Protein AF-A0A9W7EA44-F1 (afdb_monomer_lite)

Sequence (109 aa):
MSKPAPSTPCSAPWTCLTCTFNNSSSAFTSSCELCSTDRPSSPPPPSSAGLERDKRGYIIRVCGIAGCQYKTYQTTHMKNHKAAEHGIDVVWFAAIKTAANTRQSKHAA

pLDDT: mean 75.14, std 17.07, range [39.69, 94.38]

Secondary structure (DSSP, 8-state):
--PPP--------EE-TTT--EE-S-TT-SB-TTT-PBPP-----GGGS-EEE-TT--EEEEP-STT---EES-HHHHHHHHHHHH-TT--------------------

Foldseek 3Di:
DDDDDPDDDDLQWDADPPPRDIRGNCSPDQADPPPRHGDPPPDPDLVVPAQDADPVRQTKRADRDPPGGDIDSDPVVNVVCCCPVPVPPDDDDDDPPPDDDDDDDDDDD

Radius of gyration: 25.93 Å; chains: 1; bounding box: 53×62×73 Å

Organism: NCBI:txid1606541

Structure (mmCIF, N/CA/C/O backbone):
data_AF-A0A9W7EA44-F1
#
_entry.id   AF-A0A9W7EA44-F1
#
loop_
_atom_site.group_PDB
_atom_site.id
_atom_site.type_symbol
_atom_site.label_atom_id
_atom_site.label_alt_id
_atom_site.label_comp_id
_atom_site.label_asym_id
_atom_site.label_entity_id
_atom_site.label_seq_id
_atom_site.pdbx_PDB_ins_code
_atom_site.Cartn_x
_atom_site.Cartn_y
_atom_site.Cartn_z
_atom_site.occupancy
_atom_site.B_iso_or_equiv
_atom_site.auth_seq_id
_atom_site.auth_comp_id
_atom_site.auth_asym_id
_atom_site.auth_atom_id
_atom_site.pdbx_PDB_model_num
ATOM 1 N N . MET A 1 1 ? 33.732 -20.497 16.410 1.00 42.91 1 MET A N 1
ATOM 2 C CA . MET A 1 1 ? 33.093 -19.515 15.507 1.00 42.91 1 MET A CA 1
ATOM 3 C C . MET A 1 1 ? 31.988 -20.236 14.748 1.00 42.91 1 MET A C 1
ATOM 5 O O . MET A 1 1 ? 32.270 -20.910 13.766 1.00 42.91 1 MET A O 1
ATOM 9 N N . SER A 1 2 ? 30.757 -20.199 15.255 1.00 39.69 2 SER A N 1
ATOM 10 C CA . SER A 1 2 ? 29.627 -20.905 14.640 1.00 39.69 2 SER A CA 1
ATOM 11 C C . SER A 1 2 ? 29.095 -20.08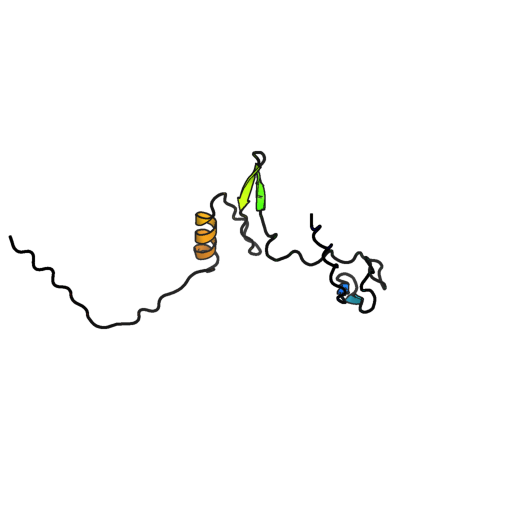7 13.463 1.00 39.69 2 SER A C 1
ATOM 13 O O . SER A 1 2 ? 28.543 -19.008 13.658 1.00 39.69 2 SER A O 1
ATOM 15 N N . LYS A 1 3 ? 29.302 -20.577 12.238 1.00 40.25 3 LYS A N 1
ATOM 16 C CA . LYS A 1 3 ? 28.646 -20.057 11.029 1.00 40.25 3 LYS A CA 1
ATOM 17 C C . LYS A 1 3 ? 27.127 -20.290 11.149 1.00 40.25 3 LYS A C 1
ATOM 19 O O . LYS A 1 3 ? 26.747 -21.419 11.460 1.00 40.25 3 LYS A O 1
ATOM 24 N N . PRO A 1 4 ? 26.256 -19.296 10.897 1.00 42.34 4 PRO A N 1
ATOM 25 C CA . PRO A 1 4 ? 24.825 -19.547 10.765 1.00 42.34 4 PRO A CA 1
ATOM 26 C C . PRO A 1 4 ? 24.556 -20.378 9.502 1.00 42.34 4 PRO A C 1
ATOM 28 O O . PRO A 1 4 ? 25.165 -20.152 8.454 1.00 42.34 4 PRO A O 1
ATOM 31 N N . ALA A 1 5 ? 23.674 -21.369 9.631 1.00 41.22 5 ALA A N 1
ATOM 32 C CA . ALA A 1 5 ? 23.239 -22.227 8.538 1.00 41.22 5 ALA A CA 1
ATOM 33 C C . ALA A 1 5 ? 22.617 -21.393 7.400 1.00 41.22 5 ALA A C 1
ATOM 35 O O . ALA A 1 5 ? 21.903 -20.427 7.686 1.00 41.22 5 ALA A O 1
ATOM 36 N N . PRO A 1 6 ? 22.837 -21.750 6.120 1.00 47.38 6 PRO A N 1
ATOM 37 C CA . PRO A 1 6 ? 22.019 -21.214 5.045 1.00 47.38 6 PRO A CA 1
ATOM 38 C C . PRO A 1 6 ? 20.585 -21.680 5.296 1.00 47.38 6 PRO A C 1
ATOM 40 O O . PRO A 1 6 ? 20.298 -22.875 5.310 1.00 47.38 6 PRO A O 1
ATOM 43 N N . SER A 1 7 ? 19.695 -20.728 5.554 1.00 43.38 7 SER A N 1
ATOM 44 C CA . SER A 1 7 ? 18.257 -20.949 5.577 1.00 43.38 7 SER A CA 1
ATOM 45 C C . SER A 1 7 ? 17.853 -21.605 4.259 1.00 43.38 7 SER A C 1
ATOM 47 O O . SER A 1 7 ? 17.868 -20.956 3.211 1.00 43.38 7 SER A O 1
ATOM 49 N N . THR A 1 8 ? 17.542 -22.896 4.321 1.00 48.00 8 THR A N 1
ATOM 50 C CA . THR A 1 8 ? 16.940 -23.673 3.243 1.00 48.00 8 THR A CA 1
ATOM 51 C C . THR A 1 8 ? 15.802 -22.859 2.615 1.00 48.00 8 THR A C 1
ATOM 53 O O . THR A 1 8 ? 14.857 -22.521 3.333 1.00 48.00 8 THR A O 1
ATOM 56 N N . PRO A 1 9 ? 15.857 -22.501 1.316 1.00 55.06 9 PRO A N 1
ATOM 57 C CA . PRO A 1 9 ? 14.708 -21.902 0.658 1.00 55.06 9 PRO A CA 1
ATOM 58 C C . PRO A 1 9 ? 13.570 -22.921 0.677 1.00 55.06 9 PRO A C 1
ATOM 60 O O . PRO A 1 9 ? 13.746 -24.080 0.302 1.00 55.06 9 PRO A O 1
ATOM 63 N N . CYS A 1 10 ? 12.424 -22.477 1.190 1.00 52.53 10 CYS A N 1
ATOM 64 C CA . CYS A 1 10 ? 11.239 -23.278 1.441 1.00 52.53 10 CYS A CA 1
ATOM 65 C C . CYS A 1 10 ? 10.916 -24.197 0.257 1.00 52.53 10 CYS A C 1
ATOM 67 O O . CYS A 1 10 ? 10.563 -23.737 -0.831 1.00 52.53 10 CYS A O 1
ATOM 69 N N . SER A 1 11 ? 10.984 -25.503 0.510 1.00 61.28 11 SER A N 1
ATOM 70 C CA . SER A 1 11 ? 10.632 -26.602 -0.395 1.00 61.28 11 SER A CA 1
ATOM 71 C C . SER A 1 11 ? 9.121 -26.693 -0.674 1.00 61.28 11 SER A C 1
ATOM 73 O O . SER A 1 11 ? 8.579 -27.783 -0.811 1.00 61.28 11 SER A O 1
ATOM 75 N N . ALA A 1 12 ? 8.420 -25.558 -0.701 1.00 70.50 12 ALA A N 1
ATOM 76 C CA . ALA A 1 12 ? 6.978 -25.499 -0.867 1.00 70.50 12 ALA A CA 1
ATOM 77 C C . ALA A 1 12 ? 6.588 -25.465 -2.359 1.00 70.50 12 ALA A C 1
ATOM 79 O O . ALA A 1 12 ? 7.273 -24.793 -3.146 1.00 70.50 12 ALA A O 1
ATOM 80 N N . PRO A 1 13 ? 5.486 -26.143 -2.735 1.00 82.62 13 PRO A N 1
ATOM 81 C CA . PRO A 1 13 ? 4.896 -26.047 -4.067 1.00 82.62 13 PRO A CA 1
ATOM 82 C C . PRO A 1 13 ? 4.502 -24.593 -4.374 1.00 82.62 13 PRO A C 1
ATOM 84 O O . PRO A 1 13 ? 4.159 -23.833 -3.465 1.00 82.62 13 PRO A O 1
ATOM 87 N N . TRP A 1 14 ? 4.562 -24.188 -5.645 1.00 84.12 14 TRP A N 1
ATOM 88 C CA . TRP A 1 14 ? 4.213 -22.826 -6.067 1.00 84.12 14 TRP A CA 1
ATOM 89 C C . TRP A 1 14 ? 3.359 -22.818 -7.334 1.00 84.12 14 TRP A C 1
ATOM 91 O O . TRP A 1 14 ? 3.548 -23.630 -8.237 1.00 84.12 14 TRP A O 1
ATOM 101 N N . THR A 1 15 ? 2.433 -21.866 -7.416 1.00 88.12 15 THR A N 1
ATOM 102 C CA . THR A 1 15 ? 1.572 -21.680 -8.590 1.00 88.12 15 THR A CA 1
ATOM 103 C C . THR A 1 15 ? 2.187 -20.644 -9.520 1.00 88.12 15 THR A C 1
ATOM 105 O O . THR A 1 15 ? 2.529 -19.540 -9.090 1.00 88.12 15 THR A O 1
ATOM 108 N N . CYS A 1 16 ? 2.324 -20.975 -10.803 1.00 89.31 16 CYS A N 1
ATOM 109 C CA . CYS A 1 16 ? 2.806 -20.035 -11.805 1.00 89.31 16 CYS A CA 1
ATOM 110 C C . CYS A 1 16 ? 1.814 -18.878 -11.993 1.00 89.31 16 CYS A C 1
ATOM 112 O O . CYS A 1 16 ? 0.647 -19.102 -12.300 1.00 89.31 16 CYS A O 1
ATOM 114 N N . LEU A 1 17 ? 2.279 -17.633 -11.864 1.00 87.31 17 LEU A N 1
ATOM 115 C CA . LEU A 1 17 ? 1.446 -16.436 -12.057 1.00 87.31 17 LEU A CA 1
ATOM 116 C C . LEU A 1 17 ? 1.086 -16.183 -13.531 1.00 87.31 17 LEU A C 1
ATOM 118 O O . LEU A 1 17 ? 0.144 -15.450 -13.808 1.00 87.31 17 LEU A O 1
ATOM 122 N N . THR A 1 18 ? 1.821 -16.786 -14.469 1.00 91.56 18 THR A N 1
ATOM 123 C CA . THR A 1 18 ? 1.614 -16.600 -15.913 1.00 91.56 18 THR A CA 1
ATOM 124 C C . THR A 1 18 ? 0.625 -17.601 -16.491 1.00 91.56 18 THR A C 1
ATOM 126 O O . THR A 1 18 ? -0.232 -17.222 -17.280 1.00 91.56 18 THR A O 1
ATOM 129 N N . CYS A 1 19 ? 0.734 -18.876 -16.110 1.00 92.62 19 CYS A N 1
ATOM 130 C CA . CYS A 1 19 ? -0.063 -19.955 -16.704 1.00 92.62 19 CYS A CA 1
ATOM 131 C C . CYS A 1 19 ? -0.889 -20.760 -15.695 1.00 92.62 19 CYS A C 1
ATOM 133 O O . CYS A 1 19 ? -1.434 -21.790 -16.069 1.00 92.62 19 CYS A O 1
ATOM 135 N N . THR A 1 20 ? -0.919 -20.340 -14.423 1.00 90.38 20 THR A N 1
ATOM 136 C CA . THR A 1 20 ? -1.624 -20.991 -13.298 1.00 90.38 20 THR A CA 1
ATOM 137 C C . THR A 1 20 ? -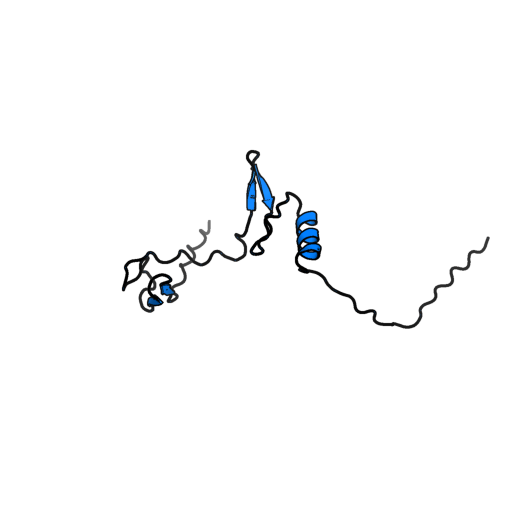1.235 -22.446 -13.014 1.00 90.38 20 THR A C 1
ATOM 139 O O . THR A 1 20 ? -1.803 -23.072 -12.119 1.00 90.38 20 THR A O 1
ATOM 142 N N . PHE A 1 21 ? -0.213 -22.974 -13.695 1.00 91.19 21 PHE A N 1
ATOM 143 C CA . PHE A 1 21 ? 0.305 -24.316 -13.465 1.00 91.19 21 PHE A CA 1
ATOM 144 C C . PHE A 1 21 ? 0.845 -24.471 -12.041 1.00 91.19 21 PHE A C 1
ATOM 146 O O . PHE A 1 21 ? 1.621 -23.643 -11.553 1.00 91.19 21 PHE A O 1
ATOM 153 N N . ASN A 1 22 ? 0.438 -25.552 -11.383 1.00 89.94 22 ASN A N 1
ATOM 154 C CA . ASN A 1 22 ? 0.857 -25.887 -10.033 1.00 89.94 22 ASN A CA 1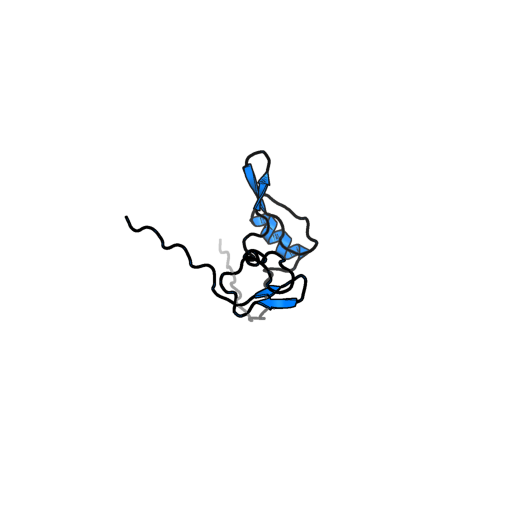
ATOM 155 C C . ASN A 1 22 ? 2.169 -26.678 -10.074 1.00 89.94 22 ASN A C 1
ATOM 157 O O . ASN A 1 22 ? 2.186 -27.870 -10.380 1.00 89.94 22 ASN A O 1
ATOM 161 N N . ASN A 1 23 ? 3.265 -26.015 -9.726 1.00 84.38 23 ASN A N 1
ATOM 162 C CA . ASN A 1 23 ? 4.592 -26.602 -9.705 1.00 84.38 23 ASN A CA 1
ATOM 163 C C . ASN A 1 23 ? 4.816 -27.310 -8.357 1.00 84.38 23 ASN A C 1
ATOM 165 O O . ASN A 1 23 ? 5.467 -26.802 -7.439 1.00 84.38 23 ASN A O 1
ATOM 169 N N . SER A 1 24 ? 4.148 -28.460 -8.204 1.00 75.19 24 SER A N 1
ATOM 170 C CA . SER A 1 24 ? 4.051 -29.179 -6.927 1.00 75.19 24 SER A CA 1
ATOM 171 C C . SER A 1 24 ? 5.249 -30.060 -6.596 1.00 75.19 24 SER A C 1
ATOM 173 O O . SER A 1 24 ? 5.644 -30.142 -5.436 1.00 75.19 24 SER A O 1
ATOM 175 N N . SER A 1 25 ? 5.852 -30.689 -7.603 1.00 69.56 25 SER A N 1
ATOM 176 C CA . SER A 1 25 ? 6.997 -31.594 -7.418 1.00 69.56 25 SER A CA 1
ATOM 177 C C . SER A 1 25 ? 8.345 -30.882 -7.563 1.00 69.56 25 SER A C 1
ATOM 179 O O . SER A 1 25 ? 9.403 -31.468 -7.347 1.00 69.56 25 SER A O 1
ATOM 181 N N . SER A 1 26 ? 8.317 -29.596 -7.904 1.00 65.12 26 SER A N 1
ATOM 182 C CA . SER A 1 26 ? 9.458 -28.836 -8.394 1.00 65.12 26 SER A CA 1
ATOM 183 C C . SER A 1 26 ? 10.059 -27.951 -7.287 1.00 65.12 26 SER A C 1
ATOM 185 O O . SER A 1 26 ? 10.260 -26.743 -7.460 1.00 65.12 26 SER A O 1
ATOM 187 N N . ALA A 1 27 ? 10.322 -28.521 -6.106 1.00 61.16 27 ALA A N 1
ATOM 188 C CA . ALA A 1 27 ? 10.830 -27.765 -4.952 1.00 61.16 27 ALA A CA 1
ATOM 189 C C . ALA A 1 27 ? 12.106 -26.954 -5.276 1.00 61.16 27 ALA A C 1
ATOM 191 O O . ALA A 1 27 ? 12.344 -25.908 -4.669 1.00 61.16 27 ALA A O 1
ATOM 192 N N . PHE A 1 28 ? 12.872 -27.407 -6.274 1.00 64.25 28 PHE A N 1
ATOM 193 C CA . PHE A 1 28 ? 14.136 -26.822 -6.726 1.00 64.25 28 PHE A CA 1
ATOM 194 C C . PHE A 1 28 ? 14.050 -26.076 -8.062 1.00 64.25 28 PHE A C 1
ATOM 196 O O . PHE A 1 28 ? 15.024 -25.440 -8.457 1.00 64.25 28 PHE A O 1
ATOM 203 N N . THR A 1 29 ? 12.916 -26.127 -8.764 1.00 73.56 29 THR A N 1
ATOM 204 C CA . THR A 1 29 ? 12.826 -25.540 -10.103 1.00 73.56 29 THR A CA 1
ATOM 205 C C . THR A 1 29 ? 12.610 -24.034 -9.987 1.00 73.56 29 THR A C 1
ATOM 207 O O . THR A 1 29 ? 11.632 -23.556 -9.404 1.00 73.56 29 THR A O 1
ATOM 210 N N . SER A 1 30 ? 13.561 -23.282 -10.540 1.00 81.50 30 SER A N 1
ATOM 211 C CA . SER A 1 30 ? 13.548 -21.820 -10.631 1.00 81.50 30 SER A CA 1
ATOM 212 C C . SER A 1 30 ? 12.631 -21.291 -11.735 1.00 81.50 30 SER A C 1
ATOM 214 O O . SER A 1 30 ? 12.512 -20.082 -11.878 1.00 81.50 30 SER A O 1
ATOM 216 N N . SER A 1 31 ? 11.975 -22.172 -12.493 1.00 87.50 31 SER A N 1
ATOM 217 C CA . SER A 1 31 ? 11.153 -21.846 -13.663 1.00 87.50 31 SER A CA 1
ATOM 218 C C . SER A 1 31 ? 9.928 -22.771 -13.746 1.00 87.50 31 SER A C 1
ATOM 220 O O . SER A 1 31 ? 9.903 -23.857 -13.167 1.00 87.50 31 SER A O 1
ATOM 222 N N . CYS A 1 32 ? 8.871 -22.338 -14.426 1.00 89.31 32 CYS A N 1
ATOM 223 C CA . CYS A 1 32 ? 7.643 -23.110 -14.590 1.00 89.31 32 CYS A CA 1
ATOM 224 C C . CYS A 1 32 ? 7.868 -24.315 -15.515 1.00 89.31 32 CYS A C 1
ATOM 226 O O . CYS A 1 32 ? 8.416 -24.153 -16.600 1.00 89.31 32 CYS A O 1
ATOM 228 N N . GLU A 1 33 ? 7.390 -25.503 -15.141 1.00 89.19 33 GLU A N 1
ATOM 229 C CA . GLU A 1 33 ? 7.536 -26.704 -15.983 1.00 89.19 33 GLU A CA 1
ATOM 230 C C . GLU A 1 33 ? 6.622 -26.709 -17.217 1.00 89.19 33 GLU A C 1
ATOM 232 O O . GLU A 1 33 ? 6.883 -27.445 -18.163 1.00 89.19 33 GLU A O 1
ATOM 237 N N . LEU A 1 34 ? 5.583 -25.865 -17.244 1.00 91.19 34 LEU A N 1
ATOM 238 C CA . LEU A 1 34 ? 4.667 -25.762 -18.383 1.00 91.19 34 LEU A CA 1
ATOM 239 C C . LEU A 1 34 ? 5.031 -24.626 -19.349 1.00 91.19 34 LEU A C 1
ATOM 241 O O . LEU A 1 34 ? 4.956 -24.800 -20.561 1.00 91.19 34 LEU A O 1
ATOM 245 N N . CYS A 1 35 ? 5.396 -23.454 -18.825 1.00 92.94 35 CYS A N 1
ATOM 246 C CA . CYS A 1 35 ? 5.613 -22.247 -19.634 1.00 92.94 35 CYS A CA 1
ATOM 247 C C . CYS A 1 35 ? 7.010 -21.632 -19.489 1.00 92.94 35 CYS A C 1
ATOM 249 O O . CYS A 1 35 ? 7.252 -20.547 -20.012 1.00 92.94 35 CYS A O 1
ATOM 251 N N . SER A 1 36 ? 7.907 -22.274 -18.735 1.00 90.50 36 SER A N 1
ATOM 252 C CA . SER A 1 36 ? 9.290 -21.833 -18.488 1.00 90.50 36 SER A CA 1
ATOM 253 C C . SER A 1 36 ? 9.453 -20.455 -17.836 1.00 90.50 36 SER A C 1
ATOM 255 O O . SER A 1 36 ? 10.578 -20.001 -17.669 1.00 90.50 36 SER A O 1
ATOM 257 N N . THR A 1 37 ? 8.372 -19.796 -17.404 1.00 89.31 37 THR A N 1
ATOM 258 C CA . THR A 1 37 ? 8.455 -18.515 -16.689 1.00 89.31 37 THR A CA 1
ATOM 259 C C . THR A 1 37 ? 9.179 -18.674 -15.362 1.00 89.31 37 THR A C 1
ATOM 261 O O . THR A 1 37 ? 8.892 -19.609 -14.615 1.00 89.31 37 THR A O 1
ATOM 264 N N . ASP A 1 38 ? 10.066 -17.738 -15.040 1.00 89.06 38 ASP A N 1
ATOM 265 C CA . ASP A 1 38 ? 10.782 -17.725 -13.772 1.00 89.06 38 ASP A CA 1
ATOM 266 C C . ASP A 1 38 ? 9.839 -17.747 -12.564 1.00 89.06 38 ASP A C 1
ATOM 268 O O . ASP A 1 38 ? 8.807 -17.069 -12.507 1.00 89.06 38 ASP A O 1
ATOM 272 N N . ARG A 1 39 ? 10.212 -18.557 -11.572 1.00 85.69 39 ARG A N 1
ATOM 273 C CA . ARG A 1 39 ? 9.551 -18.612 -10.275 1.00 85.69 39 ARG A CA 1
ATOM 274 C C . ARG A 1 39 ? 9.661 -17.226 -9.647 1.00 85.69 39 ARG A C 1
ATOM 276 O O . ARG A 1 39 ? 10.781 -16.728 -9.518 1.00 85.69 39 ARG A O 1
ATOM 283 N N . PRO A 1 40 ? 8.551 -16.617 -9.194 1.00 76.38 40 PRO A N 1
ATOM 284 C CA . PRO A 1 40 ? 8.651 -15.395 -8.420 1.00 76.38 40 PRO A CA 1
ATOM 285 C C . PRO A 1 40 ? 9.508 -15.704 -7.191 1.00 76.38 40 PRO A C 1
A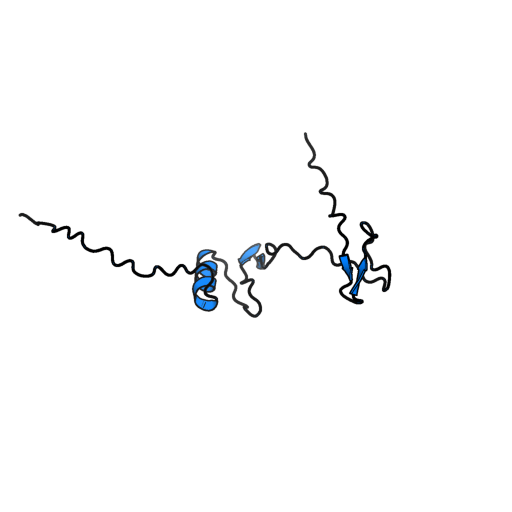TOM 287 O O . PRO A 1 40 ? 9.161 -16.562 -6.373 1.00 76.38 40 PRO A O 1
ATOM 290 N N . SER A 1 41 ? 10.662 -15.045 -7.089 1.00 68.81 41 SER A N 1
ATOM 291 C CA . SER A 1 41 ? 11.442 -14.988 -5.859 1.00 68.81 41 SER A CA 1
ATOM 292 C C . SER A 1 41 ? 10.465 -14.526 -4.788 1.00 68.81 41 SER A C 1
ATOM 294 O O . SER A 1 41 ? 9.908 -13.450 -4.954 1.00 68.81 41 SER A O 1
ATOM 296 N N . SER A 1 42 ? 10.172 -15.412 -3.822 1.00 63.72 42 SER A N 1
ATOM 297 C CA . SER A 1 42 ? 9.184 -15.316 -2.728 1.00 63.72 42 SER A CA 1
ATOM 298 C C . SER A 1 42 ? 8.460 -13.971 -2.605 1.00 63.72 42 SER A C 1
ATOM 300 O O . SER A 1 42 ? 9.154 -12.954 -2.562 1.00 63.72 42 SER A O 1
ATOM 302 N N . PRO A 1 43 ? 7.123 -13.926 -2.393 1.00 54.75 43 PRO A N 1
ATOM 303 C CA . PRO A 1 43 ? 6.457 -12.664 -2.079 1.00 54.75 43 PRO A CA 1
ATOM 304 C C . PRO A 1 43 ? 7.283 -11.933 -1.013 1.00 54.75 43 PRO A C 1
ATOM 306 O O . PRO A 1 43 ? 7.652 -12.565 -0.010 1.00 54.75 43 PRO A O 1
ATOM 309 N N . PRO A 1 44 ? 7.693 -10.677 -1.270 1.00 46.56 44 PRO A N 1
ATOM 310 C CA . PRO A 1 44 ? 8.509 -9.948 -0.322 1.00 46.56 44 PRO A CA 1
ATOM 311 C C . PRO A 1 44 ? 7.787 -9.986 1.026 1.00 46.56 44 PRO A C 1
ATOM 313 O O . PRO A 1 44 ? 6.553 -9.880 1.049 1.00 46.56 44 PRO A O 1
ATOM 316 N N . PRO A 1 45 ? 8.501 -10.164 2.152 1.00 46.66 45 PRO A N 1
ATOM 317 C CA . PRO A 1 45 ? 7.859 -10.009 3.444 1.00 46.66 45 PRO A CA 1
ATOM 318 C C . PRO A 1 45 ? 7.131 -8.656 3.442 1.00 46.66 45 PRO A C 1
ATOM 320 O O . PRO A 1 45 ? 7.667 -7.685 2.892 1.00 46.66 45 PRO A O 1
ATOM 323 N N . PRO A 1 46 ? 5.955 -8.528 4.083 1.00 47.12 46 PRO A N 1
ATOM 324 C CA . PRO A 1 46 ? 5.258 -7.241 4.176 1.00 47.12 46 PRO A CA 1
ATOM 325 C C . PRO A 1 46 ? 6.133 -6.130 4.801 1.00 47.12 46 PRO A C 1
ATOM 327 O O . PRO A 1 46 ? 5.784 -4.954 4.769 1.00 47.12 46 PRO A O 1
ATOM 330 N N . SER A 1 47 ? 7.295 -6.488 5.354 1.00 47.97 47 SER A N 1
ATOM 331 C CA . SER A 1 47 ? 8.277 -5.613 5.986 1.00 47.97 47 SER A CA 1
ATOM 332 C C . SER A 1 47 ? 9.314 -4.970 5.055 1.00 47.97 47 SER A C 1
ATOM 334 O O . SER A 1 47 ? 10.005 -4.067 5.515 1.00 47.97 47 SER A O 1
ATOM 336 N N . SER A 1 48 ? 9.448 -5.364 3.780 1.00 48.97 48 SER A N 1
ATOM 337 C CA . SER A 1 48 ? 10.301 -4.616 2.829 1.00 48.97 48 SER A CA 1
ATOM 338 C C . SER A 1 48 ? 9.551 -3.503 2.089 1.00 48.97 48 SER A C 1
ATOM 340 O O . SER A 1 48 ? 10.099 -2.880 1.180 1.00 48.97 48 SER A O 1
ATOM 342 N N . ALA A 1 49 ? 8.315 -3.205 2.498 1.00 50.50 49 ALA A N 1
ATOM 343 C CA . ALA A 1 49 ? 7.597 -2.019 2.058 1.00 50.50 49 ALA A CA 1
ATOM 344 C C . ALA A 1 49 ? 8.300 -0.741 2.563 1.00 50.50 49 ALA A C 1
ATOM 346 O O . ALA A 1 49 ? 8.136 -0.321 3.707 1.00 50.50 49 ALA A O 1
ATOM 347 N N . GLY A 1 50 ? 9.060 -0.105 1.669 1.00 53.00 50 GLY A N 1
ATOM 348 C CA . GLY A 1 50 ? 9.137 1.355 1.625 1.00 53.00 50 GLY A CA 1
ATOM 349 C C . GLY A 1 50 ? 10.170 2.037 2.519 1.00 53.00 50 GLY A C 1
ATOM 350 O O . GLY A 1 50 ? 9.856 3.075 3.103 1.00 53.00 50 GLY A O 1
ATOM 351 N N . LEU A 1 51 ? 11.392 1.506 2.614 1.00 62.25 51 LEU A N 1
ATOM 352 C CA . LEU A 1 51 ? 12.535 2.297 3.085 1.00 62.25 51 LEU A CA 1
ATOM 353 C C . LEU A 1 51 ? 13.377 2.746 1.886 1.00 62.25 51 LEU A C 1
ATOM 355 O O . LEU A 1 51 ? 14.366 2.108 1.527 1.00 62.25 51 LEU A O 1
ATOM 359 N N . GLU A 1 52 ? 12.959 3.835 1.245 1.00 75.56 52 GLU A N 1
ATOM 360 C CA . GLU A 1 52 ? 13.789 4.505 0.240 1.00 75.56 52 GLU A CA 1
ATOM 361 C C . GLU A 1 52 ? 14.942 5.244 0.944 1.00 75.56 52 GLU A C 1
ATOM 363 O O . GLU A 1 52 ? 14.798 5.700 2.079 1.00 75.56 52 GLU A O 1
ATOM 368 N N . ARG A 1 53 ? 16.107 5.372 0.297 1.00 83.25 53 ARG A N 1
ATOM 369 C CA . ARG A 1 53 ? 17.202 6.233 0.778 1.00 83.25 53 ARG A CA 1
ATOM 370 C C . ARG A 1 53 ? 17.300 7.460 -0.114 1.00 83.25 53 ARG A C 1
ATOM 372 O O . ARG A 1 53 ? 17.304 7.324 -1.335 1.00 83.25 53 ARG A O 1
ATOM 379 N N . ASP A 1 54 ? 17.374 8.646 0.482 1.00 85.44 54 ASP A N 1
ATOM 380 C CA . ASP A 1 54 ? 17.609 9.875 -0.278 1.00 85.44 54 ASP A CA 1
ATOM 381 C C . ASP A 1 54 ? 19.074 9.951 -0.768 1.00 85.44 54 ASP A C 1
ATOM 383 O O . ASP A 1 54 ? 19.920 9.145 -0.377 1.00 85.44 54 ASP A O 1
ATOM 387 N N . LYS A 1 55 ? 19.406 10.939 -1.610 1.00 86.62 55 LYS A N 1
ATOM 388 C CA . LYS A 1 55 ? 20.771 11.141 -2.141 1.00 86.62 55 LYS A CA 1
ATOM 389 C C . LYS A 1 55 ? 21.828 11.378 -1.048 1.00 86.62 55 LYS A C 1
ATOM 391 O O . LYS A 1 55 ? 23.011 11.186 -1.297 1.00 86.62 55 LYS A O 1
ATOM 396 N N . ARG A 1 56 ? 21.408 11.794 0.148 1.00 87.94 56 ARG A N 1
ATOM 397 C CA . ARG A 1 56 ? 22.226 11.999 1.353 1.00 87.94 56 ARG A CA 1
ATOM 398 C C . ARG A 1 56 ? 22.274 10.759 2.254 1.00 87.94 56 ARG A C 1
ATOM 400 O O . ARG A 1 56 ? 22.931 10.789 3.289 1.00 87.94 56 ARG A O 1
ATOM 407 N N . GLY A 1 57 ? 21.599 9.675 1.873 1.00 85.44 57 GLY A N 1
ATOM 408 C CA . GLY A 1 57 ? 21.582 8.410 2.603 1.00 85.44 57 GLY A CA 1
ATOM 409 C C . GLY A 1 57 ? 20.596 8.353 3.771 1.00 85.44 57 GLY A C 1
ATOM 410 O O . GLY A 1 57 ? 20.611 7.371 4.514 1.00 85.44 57 GLY A O 1
ATOM 411 N N . TYR A 1 58 ? 19.728 9.351 3.947 1.00 87.94 58 TYR A N 1
ATOM 412 C CA . TYR A 1 58 ? 18.719 9.330 4.996 1.00 87.94 58 TYR A CA 1
ATOM 413 C C . TYR A 1 58 ? 17.579 8.367 4.637 1.00 87.94 58 TYR A C 1
ATOM 415 O O . TYR A 1 58 ? 17.153 8.258 3.486 1.00 87.94 58 TYR A O 1
ATOM 423 N N . ILE A 1 59 ? 17.064 7.675 5.655 1.00 88.19 59 ILE A N 1
ATOM 424 C CA . ILE A 1 59 ? 15.971 6.708 5.533 1.00 88.19 59 ILE A CA 1
ATOM 425 C C . ILE A 1 59 ? 14.630 7.434 5.360 1.00 88.19 59 ILE A C 1
ATOM 427 O O . ILE A 1 59 ? 14.098 8.027 6.297 1.00 88.19 59 ILE A O 1
ATOM 431 N N . ILE A 1 60 ? 14.039 7.335 4.177 1.00 91.19 60 ILE A N 1
ATOM 432 C CA . ILE A 1 60 ? 12.680 7.783 3.883 1.00 91.19 60 ILE A CA 1
ATOM 433 C C . ILE A 1 60 ? 11.720 6.643 4.208 1.00 91.19 60 ILE A C 1
ATOM 435 O O . ILE A 1 60 ? 11.859 5.534 3.701 1.00 91.19 60 ILE A O 1
ATOM 439 N N . ARG A 1 61 ? 10.708 6.922 5.026 1.00 90.94 61 ARG A N 1
ATOM 440 C CA . ARG A 1 61 ? 9.609 5.997 5.308 1.00 90.94 61 ARG A CA 1
ATOM 441 C C . ARG A 1 61 ? 8.458 6.321 4.370 1.00 90.94 61 ARG A C 1
ATOM 443 O O . ARG A 1 61 ? 7.929 7.431 4.426 1.00 90.94 61 ARG A O 1
ATOM 450 N N . VAL A 1 62 ? 8.061 5.361 3.545 1.00 91.50 62 VAL A N 1
ATOM 451 C CA . VAL A 1 62 ? 6.928 5.483 2.617 1.00 91.50 62 VAL A CA 1
ATOM 452 C C . VAL A 1 62 ? 5.696 4.805 3.214 1.00 91.50 62 VAL A C 1
ATOM 454 O O . VAL A 1 62 ? 5.807 3.800 3.923 1.00 91.50 62 VAL A O 1
ATOM 457 N N . CYS A 1 63 ? 4.513 5.373 2.984 1.00 90.69 63 CYS A N 1
ATOM 458 C CA . CYS A 1 63 ? 3.269 4.728 3.373 1.00 90.69 63 CYS A CA 1
ATOM 459 C C . CYS A 1 63 ? 3.046 3.483 2.501 1.00 90.69 63 CYS A C 1
ATOM 461 O O . CYS A 1 63 ? 3.029 3.563 1.281 1.00 90.69 63 CYS A O 1
ATOM 463 N N . GLY A 1 64 ? 2.892 2.316 3.127 1.00 86.88 64 GLY A N 1
ATOM 464 C CA . GLY A 1 64 ? 2.750 1.034 2.425 1.00 86.88 64 GLY A CA 1
ATOM 465 C C . GLY A 1 64 ? 1.327 0.703 1.969 1.00 86.88 64 GLY A C 1
ATOM 466 O O . GLY A 1 64 ? 1.050 -0.457 1.683 1.00 86.88 64 GLY A O 1
ATOM 467 N N . ILE A 1 65 ? 0.408 1.671 1.971 1.00 86.44 65 ILE A N 1
ATOM 468 C CA . ILE A 1 65 ? -0.993 1.448 1.594 1.00 86.44 65 ILE A CA 1
ATOM 469 C C . ILE A 1 65 ? -1.167 1.732 0.110 1.00 86.44 65 ILE A C 1
ATOM 471 O O . ILE A 1 65 ? -0.689 2.749 -0.392 1.00 86.44 65 ILE A O 1
ATOM 475 N N . ALA A 1 66 ? -1.868 0.834 -0.585 1.00 85.12 66 ALA A N 1
ATOM 476 C CA . ALA A 1 66 ? -2.132 0.958 -2.011 1.00 85.12 66 ALA A CA 1
ATOM 477 C C . ALA A 1 66 ? -2.744 2.331 -2.344 1.00 85.12 66 ALA A C 1
ATOM 479 O O . ALA A 1 66 ? -3.754 2.730 -1.768 1.00 85.12 66 ALA A O 1
ATOM 480 N N . GLY A 1 67 ? -2.102 3.060 -3.260 1.00 86.94 67 GLY A N 1
ATOM 481 C CA . GLY A 1 67 ? -2.525 4.399 -3.680 1.00 86.94 67 GLY A CA 1
ATOM 482 C C . GLY A 1 67 ? -2.043 5.555 -2.793 1.00 86.94 67 GLY A C 1
ATOM 483 O O . GLY A 1 67 ? -2.225 6.710 -3.174 1.00 86.94 67 GLY A O 1
ATOM 484 N N . CYS A 1 68 ? -1.386 5.295 -1.656 1.00 89.19 68 CYS A N 1
ATOM 485 C CA . CYS A 1 68 ? -0.837 6.348 -0.804 1.00 89.19 68 CYS A CA 1
ATOM 486 C C . CYS A 1 68 ? 0.628 6.655 -1.147 1.00 89.19 68 CYS A C 1
ATOM 488 O O . CYS A 1 68 ? 1.515 5.825 -0.974 1.00 89.19 68 CYS A O 1
ATOM 490 N N . GLN A 1 69 ? 0.890 7.885 -1.596 1.00 91.88 69 GLN A N 1
ATOM 491 C CA . GLN A 1 69 ? 2.231 8.356 -1.977 1.00 91.88 69 GLN A CA 1
ATOM 492 C C . GLN A 1 69 ? 2.936 9.141 -0.856 1.00 91.88 69 GLN A C 1
ATOM 494 O O . GLN A 1 69 ? 3.980 9.759 -1.079 1.00 91.88 69 GLN A O 1
ATOM 499 N N . TYR A 1 70 ? 2.363 9.161 0.351 1.00 92.75 70 TYR A N 1
ATOM 500 C CA . TYR A 1 70 ? 2.930 9.906 1.468 1.00 92.75 70 TYR A CA 1
ATOM 501 C C . TYR A 1 70 ? 4.265 9.304 1.907 1.00 92.75 70 TYR A C 1
ATOM 503 O O . TYR A 1 70 ? 4.395 8.095 2.116 1.00 92.75 70 TYR A O 1
ATOM 511 N N . LYS A 1 71 ? 5.260 10.169 2.099 1.00 93.44 71 LYS A N 1
ATOM 512 C CA . LYS A 1 71 ? 6.582 9.788 2.587 1.00 93.44 71 LYS A CA 1
ATOM 513 C C . LYS A 1 71 ? 7.106 10.806 3.580 1.00 93.44 71 LYS A C 1
ATOM 515 O O . LYS A 1 71 ? 6.885 12.006 3.442 1.00 93.44 71 LYS A O 1
ATOM 520 N N . THR A 1 72 ? 7.809 10.323 4.591 1.00 93.50 72 THR A N 1
ATOM 521 C CA . THR A 1 72 ? 8.382 11.169 5.632 1.00 93.50 72 THR A CA 1
ATOM 522 C C . THR A 1 72 ? 9.644 10.552 6.195 1.00 93.50 72 THR A C 1
ATOM 524 O O . THR A 1 72 ? 9.865 9.345 6.164 1.00 93.50 72 THR A O 1
ATOM 527 N N . TYR A 1 73 ? 10.476 11.412 6.748 1.00 92.62 73 TYR A N 1
ATOM 528 C CA . TYR A 1 73 ? 11.682 11.042 7.459 1.00 92.62 73 TYR A CA 1
ATOM 529 C C . TYR A 1 73 ? 11.390 10.610 8.905 1.00 92.62 73 TYR A C 1
ATOM 531 O O . TYR A 1 73 ? 12.098 9.788 9.484 1.00 92.62 73 TYR A O 1
ATOM 539 N N . GLN A 1 74 ? 10.294 11.110 9.483 1.00 91.81 74 GLN A N 1
ATOM 540 C CA . GLN A 1 74 ? 9.974 10.921 10.894 1.00 91.81 74 GLN A CA 1
ATOM 541 C C . GLN A 1 74 ? 8.974 9.786 11.122 1.00 91.81 74 GLN A C 1
ATOM 543 O O . GLN A 1 74 ? 7.927 9.699 10.479 1.00 91.81 74 GLN A O 1
ATOM 548 N N . THR A 1 75 ? 9.255 8.946 12.116 1.00 90.75 75 THR A N 1
ATOM 549 C CA . THR A 1 75 ? 8.356 7.865 12.549 1.00 90.75 75 THR A CA 1
ATOM 550 C C . THR A 1 75 ? 7.032 8.399 13.080 1.00 90.75 75 THR A C 1
ATOM 552 O O . THR A 1 75 ? 5.983 7.869 12.724 1.00 90.75 75 THR A O 1
ATOM 555 N N . THR A 1 76 ? 7.064 9.457 13.890 1.00 92.44 76 THR A N 1
ATOM 556 C CA . THR A 1 76 ? 5.868 10.077 14.477 1.00 92.44 76 THR A CA 1
ATOM 557 C C . THR A 1 76 ? 4.915 10.580 13.400 1.00 92.44 76 THR A C 1
ATOM 559 O O . THR A 1 76 ? 3.721 10.315 13.459 1.00 92.44 76 THR A O 1
ATOM 562 N N . HIS A 1 77 ? 5.448 11.222 12.358 1.00 93.69 77 HIS A N 1
ATOM 563 C CA . HIS A 1 77 ? 4.637 11.706 11.242 1.00 93.69 77 HIS A CA 1
ATOM 564 C C . HIS A 1 77 ? 4.003 10.546 10.472 1.00 93.69 77 HIS A C 1
ATOM 566 O O . HIS A 1 77 ? 2.846 10.639 10.087 1.00 93.69 77 HIS A O 1
ATOM 572 N N . MET A 1 78 ? 4.724 9.432 10.296 1.00 93.50 78 MET A N 1
ATOM 573 C CA . MET A 1 78 ? 4.171 8.245 9.642 1.00 93.50 78 MET A CA 1
ATOM 574 C C . MET A 1 78 ? 3.047 7.607 10.468 1.00 93.50 78 MET A C 1
ATOM 576 O O . MET A 1 78 ? 2.040 7.194 9.901 1.00 93.50 78 MET A O 1
ATOM 580 N N . LYS A 1 79 ? 3.192 7.537 11.797 1.00 91.12 79 LYS A N 1
ATOM 581 C CA . LYS A 1 79 ? 2.126 7.045 12.687 1.00 91.12 79 LYS A CA 1
ATOM 582 C C . LYS A 1 79 ? 0.888 7.935 12.606 1.00 91.12 79 LYS A C 1
ATOM 584 O O . LYS A 1 79 ? -0.201 7.434 12.356 1.00 91.12 79 LYS A O 1
ATOM 589 N N . ASN A 1 80 ? 1.077 9.248 12.722 1.00 92.62 80 ASN A N 1
ATOM 590 C CA . ASN A 1 80 ? -0.021 10.210 12.659 1.00 92.62 80 ASN A CA 1
ATOM 591 C C . ASN A 1 80 ? -0.718 10.192 11.294 1.00 92.62 80 ASN A C 1
ATOM 593 O O . ASN A 1 80 ? -1.939 10.190 11.241 1.00 92.62 80 ASN A O 1
ATOM 597 N N . HIS A 1 81 ? 0.041 10.116 10.199 1.00 94.38 81 HIS A N 1
ATOM 598 C CA . HIS A 1 81 ? -0.504 9.975 8.850 1.00 94.38 81 HIS A CA 1
ATOM 599 C C . HIS A 1 81 ? -1.359 8.708 8.711 1.00 94.38 81 HIS A C 1
ATOM 601 O O . HIS A 1 81 ? -2.476 8.773 8.212 1.00 94.38 81 HIS A O 1
ATOM 607 N N . LYS A 1 82 ? -0.865 7.562 9.196 1.00 92.50 82 LYS A N 1
ATOM 608 C CA . LYS A 1 82 ? -1.607 6.294 9.160 1.00 92.50 82 LYS A CA 1
ATOM 609 C C . LYS A 1 82 ? -2.895 6.337 9.984 1.00 92.50 82 LYS A C 1
ATOM 611 O O . LYS A 1 82 ? -3.899 5.784 9.547 1.00 92.50 82 LYS A O 1
ATOM 616 N N . ALA A 1 83 ? -2.884 7.013 11.127 1.00 91.75 83 ALA A N 1
ATOM 617 C CA . ALA A 1 83 ? -4.086 7.226 11.923 1.00 91.75 83 ALA A CA 1
ATOM 618 C C . ALA A 1 83 ? -5.082 8.166 11.220 1.00 91.75 83 ALA A C 1
ATOM 620 O O . ALA A 1 83 ? -6.265 7.849 11.142 1.00 91.75 83 ALA A O 1
ATOM 621 N N . ALA A 1 84 ? -4.603 9.289 10.677 1.00 91.88 84 ALA A N 1
ATOM 622 C CA . ALA A 1 84 ? -5.444 10.338 10.099 1.00 91.88 84 ALA A CA 1
ATOM 623 C C . ALA A 1 84 ? -6.038 9.963 8.733 1.00 91.88 84 ALA A C 1
ATOM 625 O O . ALA A 1 84 ? -7.238 10.100 8.528 1.00 91.88 84 ALA A O 1
ATOM 626 N N . GLU A 1 85 ? -5.213 9.461 7.813 1.00 92.25 85 GLU A N 1
ATOM 627 C CA . GLU A 1 85 ? -5.619 9.197 6.425 1.00 92.25 85 GLU A CA 1
ATOM 628 C C . GLU A 1 85 ? -6.150 7.774 6.224 1.00 92.25 85 GLU A C 1
ATOM 630 O O . GLU A 1 85 ? -6.823 7.482 5.235 1.00 92.25 85 GLU A O 1
ATOM 635 N N . HIS A 1 86 ? -5.805 6.854 7.131 1.00 92.19 86 HIS A N 1
ATOM 636 C CA . HIS A 1 86 ? -6.052 5.423 6.939 1.00 92.19 86 HIS A CA 1
ATOM 637 C C . HIS A 1 86 ? -6.719 4.737 8.133 1.00 92.19 86 HIS A C 1
ATOM 639 O O . HIS A 1 86 ? -7.034 3.552 8.040 1.00 92.19 86 HIS A O 1
ATOM 645 N N . GLY A 1 87 ? -6.930 5.440 9.251 1.00 87.81 87 GLY A N 1
ATOM 646 C CA . GLY A 1 87 ? -7.553 4.870 10.448 1.00 87.81 87 GLY A CA 1
ATOM 647 C C . GLY A 1 87 ? -6.779 3.702 11.071 1.00 87.81 87 GLY A C 1
ATOM 648 O O . GLY A 1 87 ? -7.345 2.941 11.852 1.00 87.81 87 GLY A O 1
ATOM 649 N N . ILE A 1 88 ? -5.500 3.525 10.729 1.00 87.44 88 ILE A N 1
ATOM 650 C CA . ILE A 1 88 ? -4.665 2.448 11.271 1.00 87.44 88 ILE A CA 1
ATOM 651 C C . ILE A 1 88 ? -4.137 2.870 12.640 1.00 87.44 88 ILE A C 1
ATOM 653 O O . ILE A 1 88 ? -3.680 3.999 12.801 1.00 87.44 88 ILE A O 1
ATOM 657 N N . ASP A 1 89 ? -4.128 1.933 13.592 1.00 77.38 89 ASP A N 1
ATOM 658 C CA . ASP A 1 89 ? -3.624 2.136 14.963 1.00 77.38 89 ASP A CA 1
ATOM 659 C C . ASP A 1 89 ? -4.473 3.120 15.799 1.00 77.38 89 ASP A C 1
ATOM 661 O O . ASP A 1 89 ? -4.030 3.623 16.828 1.00 77.38 89 ASP A O 1
ATOM 665 N N . VAL A 1 90 ? -5.718 3.395 15.381 1.00 78.25 90 VAL A N 1
ATOM 666 C CA . VAL A 1 90 ? -6.655 4.243 16.135 1.00 78.25 90 VAL A CA 1
ATOM 667 C C . VAL A 1 90 ? -7.471 3.387 17.102 1.00 78.25 90 VAL A C 1
ATOM 669 O O . VAL A 1 90 ? -8.314 2.592 16.688 1.00 78.25 90 VAL A O 1
ATOM 672 N N . VAL A 1 91 ? -7.255 3.576 18.406 1.00 78.31 91 VAL A N 1
ATOM 673 C CA . VAL A 1 91 ? -8.088 2.980 19.460 1.00 78.31 91 VAL A CA 1
ATOM 674 C C . VAL A 1 91 ? -9.116 4.008 19.926 1.00 78.31 91 VAL A C 1
ATOM 676 O O . VAL A 1 91 ? -8.770 5.015 20.543 1.00 78.31 91 VAL A O 1
ATOM 679 N N . TRP A 1 92 ? -10.393 3.747 19.646 1.00 71.75 92 TRP A N 1
ATOM 680 C CA . TRP A 1 92 ? -11.503 4.554 20.149 1.00 71.75 92 TRP A CA 1
ATOM 681 C C . TRP A 1 92 ? -11.914 4.063 21.535 1.00 71.75 92 TRP A C 1
ATOM 683 O O . TRP A 1 92 ? -12.483 2.981 21.681 1.00 71.75 92 TRP A O 1
ATOM 693 N N . PHE A 1 93 ? -11.657 4.865 22.566 1.00 73.75 93 PHE A N 1
ATOM 694 C CA . PHE A 1 93 ? -12.186 4.597 23.898 1.00 73.75 93 PHE A CA 1
ATOM 695 C C . PHE A 1 93 ? -13.646 5.045 23.952 1.00 73.75 93 PHE A C 1
ATOM 697 O O . PHE A 1 93 ? -13.946 6.230 24.101 1.00 73.75 93 PHE A O 1
ATOM 704 N N . ALA A 1 94 ? -14.569 4.090 23.821 1.00 73.31 94 ALA A N 1
ATOM 705 C CA . ALA A 1 94 ? -15.960 4.326 24.174 1.00 73.31 94 ALA A CA 1
ATOM 706 C C . ALA A 1 94 ? -16.009 4.706 25.659 1.00 73.31 94 ALA A C 1
ATOM 708 O O . ALA A 1 94 ? -15.481 3.980 26.503 1.00 73.31 94 ALA A O 1
ATOM 709 N N . ALA A 1 95 ? -16.597 5.864 25.965 1.00 69.19 95 ALA A N 1
ATOM 710 C CA . ALA A 1 95 ? -16.698 6.375 27.322 1.00 69.19 95 ALA A CA 1
ATOM 711 C C . ALA A 1 95 ? -17.413 5.353 28.215 1.00 69.19 95 ALA A C 1
ATOM 713 O O . ALA A 1 95 ? -18.643 5.260 28.230 1.00 69.19 95 ALA A O 1
ATOM 714 N N . ILE A 1 96 ? -16.636 4.595 28.985 1.00 69.88 96 ILE A N 1
ATOM 715 C CA . ILE A 1 96 ? -17.156 3.876 30.135 1.00 69.88 96 ILE A CA 1
ATOM 716 C C . ILE A 1 96 ? -17.551 4.984 31.105 1.00 69.88 96 ILE A C 1
ATOM 718 O O . ILE A 1 96 ? -16.690 5.672 31.651 1.00 69.88 96 ILE A O 1
ATOM 722 N N . LYS A 1 97 ? -18.856 5.225 31.258 1.00 62.31 97 LYS A N 1
ATOM 723 C CA . LYS A 1 97 ? -19.393 6.139 32.270 1.00 62.31 97 LYS A CA 1
ATOM 724 C C . LYS A 1 97 ? -19.119 5.540 33.651 1.00 62.31 97 LYS A C 1
ATOM 726 O O . LYS A 1 97 ? -20.024 5.022 34.296 1.00 62.31 97 LYS A O 1
ATOM 731 N N . THR A 1 98 ? -17.873 5.555 34.109 1.00 60.09 98 THR A N 1
ATOM 732 C CA . THR A 1 98 ? -17.573 5.257 35.504 1.00 60.09 98 THR A CA 1
ATOM 733 C C . THR A 1 98 ? -17.990 6.471 36.313 1.00 60.09 98 THR A C 1
ATOM 735 O O . THR A 1 98 ? -17.388 7.542 36.218 1.00 60.09 98 THR A O 1
ATOM 738 N N . ALA A 1 99 ? -19.082 6.309 37.053 1.00 60.97 99 ALA A N 1
ATOM 739 C CA . ALA A 1 99 ? -19.559 7.284 38.008 1.00 60.97 99 ALA A CA 1
ATOM 740 C C . ALA A 1 99 ? -18.459 7.642 39.025 1.00 60.97 99 ALA A C 1
ATOM 742 O O . ALA A 1 99 ? -17.808 6.762 39.579 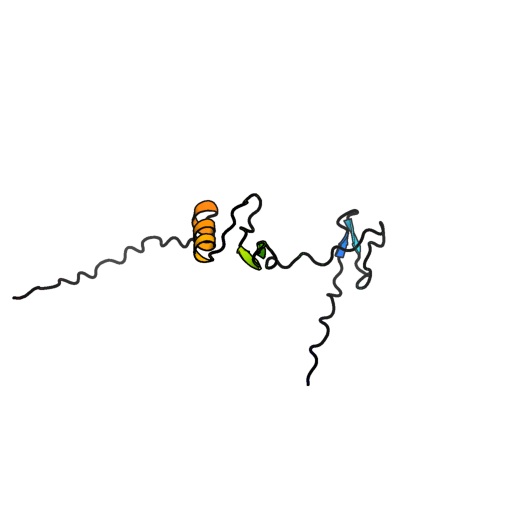1.00 60.97 99 ALA A O 1
ATOM 743 N N . ALA A 1 100 ? -18.325 8.948 39.262 1.00 63.97 100 ALA A N 1
ATOM 744 C CA . ALA A 1 100 ? -17.847 9.598 40.480 1.00 63.97 100 ALA A CA 1
ATOM 745 C C . ALA A 1 100 ? -16.477 9.186 41.065 1.00 63.97 100 ALA A C 1
ATOM 747 O O . ALA A 1 100 ? -16.345 8.205 41.790 1.00 63.97 100 ALA A O 1
ATOM 748 N N . ASN A 1 101 ? -15.502 10.093 40.953 1.00 61.66 101 ASN A N 1
ATOM 749 C CA . ASN A 1 101 ? -14.635 10.397 42.095 1.00 61.66 101 ASN A CA 1
ATOM 750 C C . ASN A 1 101 ? -14.287 11.893 42.110 1.00 61.66 101 ASN A C 1
ATOM 752 O O . ASN A 1 101 ? -13.342 12.352 41.471 1.00 61.66 101 ASN A O 1
ATOM 756 N N . THR A 1 102 ? -15.111 12.667 42.813 1.00 60.09 102 THR A N 1
ATOM 757 C CA . THR A 1 102 ? -14.890 14.085 43.095 1.00 60.09 102 THR A CA 1
ATOM 758 C C . THR A 1 102 ? -13.750 14.208 44.109 1.00 60.09 102 THR A C 1
ATOM 760 O O . THR A 1 102 ? -13.943 13.937 45.291 1.00 60.09 102 THR A O 1
ATOM 763 N N . ARG A 1 103 ? -12.561 14.656 43.690 1.00 57.69 103 ARG A N 1
ATOM 764 C CA . ARG A 1 103 ? -11.558 15.184 44.629 1.00 57.69 103 ARG A CA 1
ATOM 765 C C . ARG A 1 103 ? -11.784 16.685 44.784 1.00 57.69 103 ARG A C 1
ATOM 767 O O . ARG A 1 103 ? -11.373 17.473 43.942 1.00 57.69 103 ARG A O 1
ATOM 774 N N . GLN A 1 104 ? -12.477 17.067 45.856 1.00 61.19 104 GLN A N 1
ATOM 775 C CA . GLN A 1 104 ? -12.498 18.447 46.341 1.00 61.19 104 GLN A CA 1
ATOM 776 C C . GLN A 1 104 ? -11.096 18.812 46.846 1.00 61.19 104 GLN A C 1
ATOM 778 O O . GLN A 1 104 ? -10.663 18.315 47.885 1.00 61.19 104 GLN A O 1
ATOM 783 N N . SER A 1 105 ? -10.395 19.694 46.138 1.00 57.34 105 SER A N 1
ATOM 784 C CA . SER A 1 105 ? -9.206 20.364 46.670 1.00 57.34 105 SER A CA 1
ATOM 785 C C . SER A 1 105 ? -9.66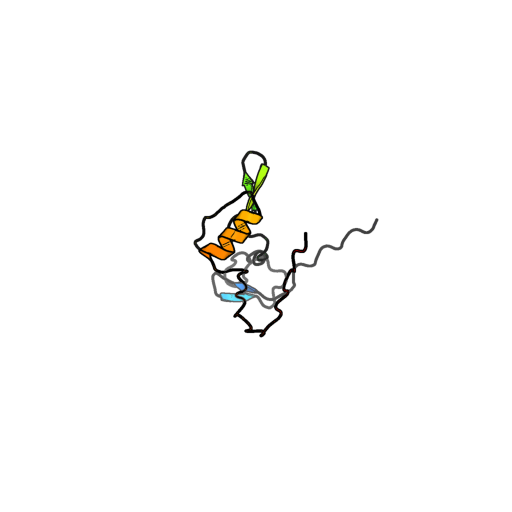1 21.542 47.530 1.00 57.34 105 SER A C 1
ATOM 787 O O . SER A 1 105 ? -10.041 22.590 47.013 1.00 57.34 105 SER A O 1
ATOM 789 N N . LYS A 1 106 ? -9.662 21.360 48.856 1.00 60.44 106 LYS A N 1
ATOM 790 C CA . LYS A 1 106 ? -9.772 22.464 49.818 1.00 60.44 106 LYS A CA 1
ATOM 791 C C . LYS A 1 106 ? -8.462 23.257 49.771 1.00 60.44 106 LYS A C 1
ATOM 793 O O . LYS A 1 106 ? -7.438 22.749 50.216 1.00 60.44 106 LYS A O 1
ATOM 798 N N . HIS A 1 107 ? -8.487 24.476 49.238 1.00 53.31 107 HIS A N 1
ATOM 799 C CA . HIS A 1 107 ? -7.426 25.454 49.472 1.00 53.31 107 HIS A CA 1
ATOM 800 C C . HIS A 1 107 ? -7.738 26.179 50.784 1.00 53.31 107 HIS A C 1
ATOM 802 O O . HIS A 1 107 ? -8.740 26.883 50.878 1.00 53.31 107 HIS A O 1
ATOM 808 N N . ALA A 1 108 ? -6.907 25.945 51.798 1.00 48.41 108 ALA A N 1
ATOM 809 C CA . ALA A 1 108 ? -6.850 26.732 53.020 1.00 48.41 108 ALA A CA 1
ATOM 810 C C . ALA A 1 108 ? -5.579 27.586 52.965 1.00 48.41 108 ALA A C 1
ATOM 812 O O . ALA A 1 108 ? -4.486 27.027 52.857 1.00 48.41 108 ALA A O 1
ATOM 813 N N . ALA A 1 109 ? -5.747 28.905 53.008 1.00 53.53 109 ALA A N 1
ATOM 814 C CA . ALA A 1 109 ? -4.775 29.889 53.477 1.00 53.53 109 ALA A CA 1
ATOM 815 C C . ALA A 1 109 ? -5.533 31.187 53.770 1.00 53.53 109 ALA A C 1
ATOM 817 O O . ALA A 1 109 ? -6.283 31.624 52.867 1.00 53.53 109 ALA A O 1
#